Protein AF-A0A8B4Q9Q4-F1 (afdb_monomer)

Secondary structure (DSSP, 8-state):
-------HHHHHHHHHHHS-TTS-EEEEEEEEEEETTEEEE----GGGTS--SS-EEEEEEETTTTEEEEEEEEEEE-HHHHHHHHHHS---S-EEEE-SS-EEEE-SS-EEEE-S-HHHHHHHHHHHHHHH--

Foldseek 3Di:
DDPDDFALVLVLVLLCVLQPQPFWKKKKWFQWKQAPNDTDGLPQVLCVLWVADDWDWDWADDPVRRMITIMIIGTRTGSRSVSSCVRPPCQPIFMWMDTPAWIWTTHNPDTDIDGPDPVVVVVSVVSSCVSPVD

Mean predicted aligned error: 5.68 Å

Sequence (134 aa):
MITDTLSATQLKQLLTEVFSNDATIHTIFLSEYMIRNKRKSANPKVGKHIHITNWREVIIWDEEDDVAFIHAHVRNISQESLINYCTKSTLEAYIIFYSEDYLLYVNSDVVDLISEDPMQIEKLRLLHKKTTSK

Organism: NCBI:txid1650

Structure (mmCIF, N/CA/C/O backbone):
data_AF-A0A8B4Q9Q4-F1
#
_entry.id   AF-A0A8B4Q9Q4-F1
#
loop_
_atom_site.group_PDB
_atom_site.id
_atom_site.type_symbol
_atom_site.label_atom_id
_atom_site.label_alt_id
_atom_site.label_comp_id
_atom_site.label_asym_id
_atom_site.label_entity_id
_atom_site.label_seq_id
_atom_site.pdbx_PDB_ins_code
_atom_site.Cartn_x
_atom_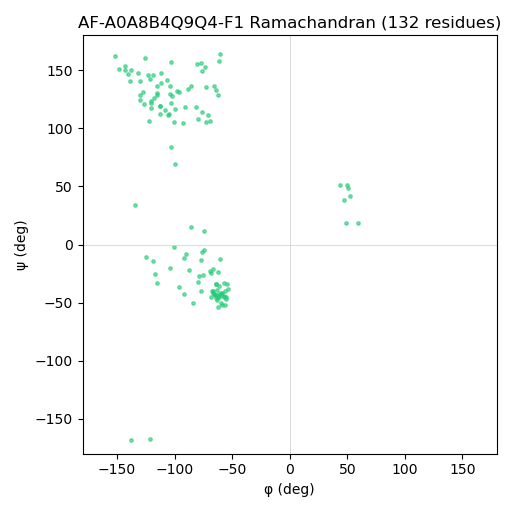site.Cartn_y
_atom_site.Cartn_z
_atom_site.occupancy
_atom_site.B_iso_or_equiv
_atom_site.auth_seq_id
_atom_site.auth_comp_id
_atom_site.auth_asym_id
_atom_site.auth_atom_id
_atom_site.pdbx_PDB_model_num
ATOM 1 N N . MET A 1 1 ? -10.295 20.651 0.543 1.00 29.36 1 MET A N 1
ATOM 2 C CA . MET A 1 1 ? -8.880 20.328 0.794 1.00 29.36 1 MET A CA 1
ATOM 3 C C . MET A 1 1 ? -8.688 20.402 2.298 1.00 29.36 1 MET A C 1
ATOM 5 O O . MET A 1 1 ? -8.783 21.492 2.842 1.00 29.36 1 MET A O 1
ATOM 9 N N . ILE A 1 2 ? -8.635 19.256 2.978 1.00 32.84 2 ILE A N 1
ATOM 10 C CA . ILE A 1 2 ? -8.492 19.205 4.439 1.00 32.84 2 ILE A CA 1
ATOM 11 C C . ILE A 1 2 ? -6.994 19.107 4.710 1.00 32.84 2 ILE A C 1
ATOM 13 O O . ILE A 1 2 ? -6.388 18.079 4.440 1.00 32.84 2 ILE A O 1
ATOM 17 N N . THR A 1 3 ? -6.394 20.208 5.148 1.00 35.22 3 THR A N 1
ATOM 18 C CA . THR A 1 3 ? -4.982 20.299 5.529 1.00 35.22 3 THR A CA 1
ATOM 19 C C . THR A 1 3 ? -4.879 20.224 7.050 1.00 35.22 3 THR A C 1
ATOM 21 O O . THR A 1 3 ? -4.590 21.229 7.687 1.00 35.22 3 THR A O 1
ATOM 24 N N . ASP A 1 4 ? -5.160 19.055 7.623 1.00 52.09 4 ASP A N 1
ATOM 25 C CA . ASP A 1 4 ? -4.830 18.746 9.017 1.00 52.09 4 ASP A CA 1
ATOM 26 C C . ASP A 1 4 ? -3.914 17.522 9.010 1.00 52.09 4 ASP A C 1
ATOM 28 O O . ASP A 1 4 ? -4.289 16.447 8.539 1.00 52.09 4 ASP A O 1
ATOM 32 N N . THR A 1 5 ? -2.683 17.683 9.491 1.00 65.62 5 THR A N 1
ATOM 33 C CA . THR A 1 5 ? -1.729 16.580 9.624 1.00 65.62 5 THR A CA 1
ATOM 34 C C . THR A 1 5 ? -2.210 15.634 10.721 1.00 65.62 5 THR A C 1
ATOM 36 O O . THR A 1 5 ? -2.125 15.944 11.908 1.00 65.62 5 THR A O 1
ATOM 39 N N . LEU A 1 6 ? -2.714 14.459 10.334 1.00 73.25 6 LEU A N 1
ATOM 40 C CA . LEU A 1 6 ? -3.034 13.393 11.283 1.00 73.25 6 LEU A CA 1
ATOM 41 C C . LEU A 1 6 ? -1.753 12.951 12.003 1.00 73.25 6 LEU A C 1
ATOM 43 O O . LEU A 1 6 ? -0.754 12.604 11.372 1.00 73.25 6 LEU A O 1
ATOM 47 N N . SER A 1 7 ? -1.785 12.906 13.335 1.00 83.81 7 SER A N 1
ATOM 48 C CA . SER A 1 7 ? -0.725 12.257 14.110 1.00 83.81 7 SER A CA 1
A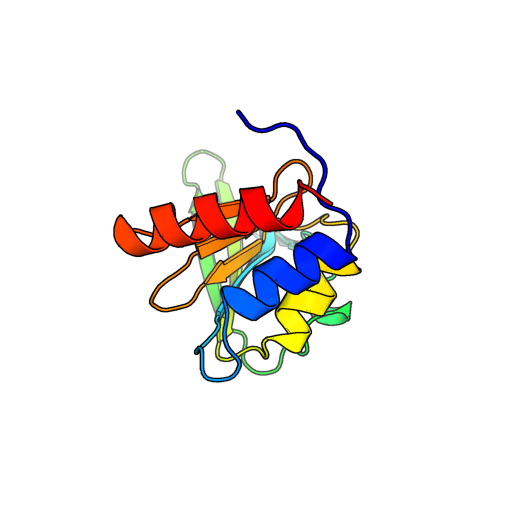TOM 49 C C . SER A 1 7 ? -0.639 10.763 13.774 1.00 83.81 7 SER A C 1
ATOM 51 O O . SER A 1 7 ? -1.625 10.142 13.369 1.00 83.81 7 SER A O 1
ATOM 53 N N . ALA A 1 8 ? 0.514 10.135 14.023 1.00 83.00 8 ALA A N 1
ATOM 54 C CA . ALA A 1 8 ? 0.689 8.694 13.806 1.00 83.00 8 ALA A CA 1
ATOM 55 C C . ALA A 1 8 ? -0.364 7.842 14.548 1.00 83.00 8 ALA A C 1
ATOM 57 O O . ALA A 1 8 ? -0.808 6.814 14.038 1.00 83.00 8 ALA A O 1
ATOM 58 N N . THR A 1 9 ? -0.809 8.282 15.731 1.00 87.50 9 THR A N 1
ATOM 59 C CA . THR A 1 9 ? -1.874 7.623 16.503 1.00 87.50 9 THR A CA 1
ATOM 60 C C . THR A 1 9 ? -3.231 7.736 15.812 1.00 87.50 9 THR A C 1
ATOM 62 O O . THR A 1 9 ? -3.950 6.743 15.712 1.00 87.50 9 THR A O 1
ATOM 65 N N . GLN A 1 10 ? -3.570 8.925 15.312 1.00 87.31 10 GLN A N 1
ATOM 66 C CA . GLN A 1 10 ? -4.814 9.170 14.581 1.00 87.31 10 GLN A CA 1
ATOM 67 C C . GLN A 1 10 ? -4.846 8.388 13.263 1.00 87.31 10 GLN A C 1
ATOM 69 O O . GLN A 1 10 ? -5.842 7.731 12.966 1.00 87.31 10 GLN A O 1
ATOM 74 N N . LEU A 1 11 ? -3.733 8.374 12.522 1.00 86.81 11 LEU A N 1
ATOM 75 C CA . LEU A 1 11 ? -3.589 7.578 11.305 1.00 86.81 11 LEU A CA 1
ATOM 76 C C . LEU A 1 11 ? -3.723 6.080 11.600 1.00 86.81 11 LEU A C 1
ATOM 78 O O . LEU A 1 11 ? -4.475 5.384 10.926 1.00 86.81 11 LEU A O 1
ATOM 82 N N . LYS A 1 12 ? -3.069 5.577 12.654 1.00 90.06 12 LYS A N 1
ATOM 83 C CA . LYS A 1 12 ? -3.223 4.182 13.087 1.00 90.06 12 LYS A CA 1
ATOM 84 C C . LYS A 1 12 ? -4.678 3.837 13.394 1.00 90.06 12 LYS A C 1
ATOM 86 O O . LYS A 1 12 ? -5.137 2.771 12.983 1.00 90.06 12 LYS A O 1
ATOM 91 N N . GLN A 1 13 ? -5.388 4.701 14.120 1.00 90.00 13 GLN A N 1
ATOM 92 C CA . GLN A 1 13 ? -6.788 4.459 14.456 1.00 90.00 13 GLN A CA 1
ATOM 93 C C . GLN A 1 13 ? -7.645 4.403 13.187 1.00 90.00 13 GLN A C 1
ATOM 95 O O . GLN A 1 13 ? -8.384 3.441 13.005 1.00 90.00 13 GLN A O 1
ATOM 100 N N . LEU A 1 14 ? -7.480 5.377 12.287 1.00 90.19 14 LEU A N 1
ATOM 101 C CA . LEU A 1 14 ? -8.185 5.418 11.009 1.00 90.19 14 LEU A CA 1
ATOM 102 C C . LEU A 1 14 ? -7.951 4.134 10.202 1.00 90.19 14 LEU A C 1
ATOM 104 O O . LEU A 1 14 ? -8.905 3.466 9.820 1.00 90.19 14 LEU A O 1
ATOM 108 N N . LEU A 1 15 ? -6.691 3.743 10.000 1.00 91.94 15 LEU A N 1
ATOM 109 C CA . LEU A 1 15 ? -6.340 2.558 9.212 1.00 91.94 15 LEU A CA 1
ATOM 110 C C . LEU A 1 15 ? -6.855 1.257 9.839 1.00 91.94 15 LEU A C 1
ATOM 112 O O . LEU A 1 15 ? -7.263 0.360 9.107 1.00 91.94 15 LEU A O 1
ATOM 116 N N . THR A 1 16 ? -6.897 1.175 11.173 1.00 92.31 16 THR A N 1
ATOM 117 C CA . THR A 1 16 ? -7.490 0.028 11.882 1.00 92.31 16 THR A CA 1
ATOM 118 C C . THR A 1 16 ? -8.991 -0.106 11.605 1.00 92.31 16 THR A C 1
ATOM 120 O O . THR A 1 16 ? -9.495 -1.219 11.475 1.00 92.31 16 THR A O 1
ATOM 123 N N . GLU A 1 17 ? -9.717 1.015 11.532 1.00 90.12 17 GLU A N 1
ATOM 124 C CA . GLU A 1 17 ? -11.170 1.021 11.303 1.00 90.12 17 GLU A CA 1
ATOM 125 C C . GLU A 1 17 ? -11.553 0.809 9.828 1.00 90.12 17 GLU A C 1
ATOM 127 O O . GLU A 1 17 ? -12.648 0.320 9.535 1.00 90.12 17 GLU A O 1
ATOM 132 N N . VAL A 1 18 ? -10.668 1.192 8.907 1.00 91.12 18 VAL A N 1
ATOM 133 C CA . VAL A 1 18 ? -10.869 1.090 7.453 1.00 91.12 18 VAL A CA 1
ATOM 134 C C . VAL A 1 18 ? -10.515 -0.301 6.941 1.00 91.12 18 VAL A C 1
ATOM 136 O O . VAL A 1 18 ? -11.311 -0.927 6.251 1.00 91.12 18 VAL A O 1
ATOM 139 N N . PHE A 1 19 ? -9.334 -0.797 7.301 1.00 92.50 19 PHE A N 1
ATOM 140 C CA . PHE A 1 19 ? -8.851 -2.104 6.881 1.00 92.50 19 PHE A CA 1
ATOM 141 C C . PHE A 1 19 ? -8.997 -3.071 8.045 1.00 92.50 19 PHE A C 1
ATOM 143 O O . PHE A 1 19 ? -8.050 -3.237 8.798 1.00 92.50 19 PHE A O 1
ATOM 150 N N . SER A 1 20 ? -10.166 -3.675 8.245 1.00 85.38 20 SER A N 1
ATOM 151 C CA . SER A 1 20 ? -10.398 -4.599 9.363 1.00 85.38 20 SER A CA 1
ATOM 152 C C . SER A 1 20 ? -9.469 -5.827 9.327 1.00 85.38 20 SER A C 1
ATOM 154 O O . SER A 1 20 ? -8.834 -6.127 8.319 1.00 85.38 20 SER A O 1
ATOM 156 N N . ASN A 1 21 ? -9.358 -6.556 10.444 1.00 79.88 21 ASN A N 1
ATOM 157 C CA . ASN A 1 21 ? -8.446 -7.709 10.556 1.00 79.88 21 ASN A CA 1
ATOM 158 C C . ASN A 1 21 ? -8.766 -8.863 9.589 1.00 79.88 21 ASN A C 1
ATOM 160 O O . ASN A 1 21 ? -7.895 -9.679 9.301 1.00 79.88 21 ASN A O 1
ATOM 164 N N . ASP A 1 22 ? -10.010 -8.951 9.133 1.00 85.38 22 ASP A N 1
ATOM 165 C CA . ASP A 1 22 ? -10.511 -9.904 8.144 1.00 85.38 22 ASP A CA 1
ATOM 166 C C . ASP A 1 22 ? -10.411 -9.386 6.701 1.00 85.38 22 ASP A C 1
ATOM 168 O O . ASP A 1 22 ? -10.607 -10.157 5.760 1.00 85.38 22 ASP A O 1
ATOM 172 N N . ALA A 1 23 ? -10.064 -8.110 6.505 1.00 89.06 23 ALA A N 1
ATOM 173 C CA . ALA A 1 23 ? -9.886 -7.549 5.179 1.00 89.06 23 ALA A CA 1
ATOM 174 C C . ALA A 1 23 ? -8.722 -8.239 4.460 1.00 89.06 23 ALA A C 1
ATOM 176 O O . ALA A 1 23 ? -7.610 -8.379 4.979 1.00 89.06 23 ALA A O 1
ATOM 177 N N . THR A 1 24 ? -8.963 -8.627 3.211 1.00 94.88 24 THR A N 1
ATOM 178 C CA . THR A 1 24 ? -7.893 -9.090 2.331 1.00 94.88 24 THR A CA 1
ATOM 179 C C . THR A 1 24 ? -7.170 -7.873 1.769 1.00 94.88 24 THR A C 1
ATOM 181 O O . THR A 1 24 ? -7.713 -7.156 0.933 1.00 94.88 24 THR A O 1
ATOM 184 N N . ILE A 1 25 ? -5.947 -7.631 2.246 1.00 96.19 25 ILE A N 1
ATOM 185 C CA . ILE A 1 25 ? -5.157 -6.452 1.879 1.00 96.19 25 ILE A CA 1
ATOM 186 C C . ILE A 1 25 ? -4.065 -6.846 0.887 1.00 96.19 25 ILE A C 1
ATOM 188 O O . ILE A 1 25 ? -3.366 -7.857 1.026 1.00 96.19 25 ILE A O 1
ATOM 192 N N . HIS A 1 26 ? -3.896 -6.027 -0.135 1.00 96.62 26 HIS A N 1
ATOM 193 C CA . HIS A 1 26 ? -2.869 -6.156 -1.155 1.00 96.62 26 HIS A CA 1
ATOM 194 C C . HIS A 1 26 ? -2.066 -4.869 -1.250 1.00 96.62 26 HIS A C 1
ATOM 196 O O . HIS A 1 26 ? -2.528 -3.812 -0.829 1.00 96.62 26 HIS A O 1
ATOM 202 N N . THR A 1 27 ? -0.868 -4.946 -1.820 1.00 95.62 27 THR A N 1
ATOM 203 C CA . THR A 1 27 ? -0.077 -3.751 -2.092 1.00 95.62 27 THR A CA 1
ATOM 204 C C . THR A 1 27 ? 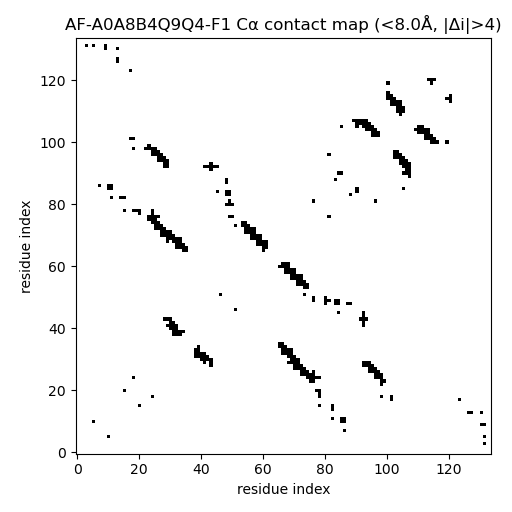0.646 -3.818 -3.425 1.00 95.62 27 THR A C 1
ATOM 206 O O . THR A 1 27 ? 1.038 -4.891 -3.892 1.00 95.62 27 THR A O 1
ATOM 209 N N . ILE A 1 28 ? 0.778 -2.654 -4.052 1.00 95.31 28 ILE A N 1
ATOM 210 C CA . ILE A 1 28 ? 1.553 -2.428 -5.267 1.00 95.31 28 ILE A CA 1
ATOM 211 C C . ILE A 1 28 ? 2.485 -1.259 -4.985 1.00 95.31 28 ILE A C 1
ATOM 213 O O . ILE A 1 28 ? 2.037 -0.225 -4.497 1.00 95.31 28 ILE A O 1
ATOM 217 N N . PHE A 1 29 ? 3.765 -1.406 -5.302 1.00 93.50 29 PHE A N 1
ATOM 218 C CA . PHE A 1 29 ? 4.721 -0.307 -5.204 1.00 93.50 29 PHE A CA 1
ATOM 219 C C . PHE A 1 29 ? 5.737 -0.351 -6.335 1.00 93.50 29 PHE A C 1
ATOM 221 O O . PHE A 1 29 ? 6.050 -1.416 -6.872 1.00 93.50 29 PHE A O 1
ATOM 228 N N . LEU A 1 30 ? 6.280 0.816 -6.669 1.00 92.69 30 LEU A N 1
ATOM 229 C CA . LEU A 1 30 ? 7.372 0.937 -7.625 1.00 92.69 30 LEU A CA 1
ATOM 230 C C . LEU A 1 30 ? 8.660 0.383 -7.012 1.00 92.69 30 LEU A C 1
ATOM 232 O O . LEU A 1 30 ? 9.197 0.940 -6.053 1.00 92.69 30 LEU A O 1
ATOM 236 N N . SER A 1 31 ? 9.146 -0.738 -7.543 1.00 91.94 31 SER A N 1
ATOM 237 C CA . SER A 1 31 ? 10.369 -1.374 -7.055 1.00 91.94 31 SER A CA 1
ATOM 238 C C . SER A 1 31 ? 11.594 -0.892 -7.820 1.00 91.94 31 SER A C 1
ATOM 240 O O . SER A 1 31 ? 12.637 -0.624 -7.214 1.00 91.94 31 SER A O 1
ATOM 242 N N . GLU A 1 32 ? 11.481 -0.779 -9.143 1.00 93.44 32 GLU A N 1
ATOM 243 C CA . GLU A 1 32 ? 12.603 -0.481 -10.030 1.00 93.44 32 GLU A CA 1
ATOM 244 C C . GLU A 1 32 ? 12.157 0.245 -11.305 1.00 93.44 32 GLU A C 1
ATOM 246 O O . GLU A 1 32 ? 10.998 0.195 -11.708 1.00 93.44 32 GLU A O 1
ATOM 251 N N . TYR A 1 33 ? 13.129 0.859 -11.971 1.00 93.69 33 TYR A N 1
ATOM 252 C CA . TYR A 1 33 ? 13.032 1.370 -13.332 1.00 93.69 33 TYR A CA 1
ATOM 253 C C . TYR A 1 33 ? 13.935 0.543 -14.242 1.00 93.69 33 TYR A C 1
ATOM 255 O O . TYR A 1 33 ? 15.017 0.121 -13.828 1.00 93.69 33 TYR A O 1
ATOM 263 N N . MET A 1 34 ? 13.550 0.371 -15.498 1.00 94.12 34 MET A N 1
ATOM 264 C CA . MET A 1 34 ? 14.413 -0.135 -16.555 1.00 94.12 34 MET A CA 1
ATOM 265 C C . MET A 1 34 ? 14.744 1.024 -17.487 1.00 94.12 34 MET A C 1
ATOM 267 O O . MET A 1 34 ? 13.853 1.588 -18.102 1.00 94.12 34 MET A O 1
ATOM 271 N N . ILE A 1 35 ? 16.016 1.410 -17.562 1.00 91.31 35 ILE A N 1
ATOM 272 C CA . ILE A 1 35 ? 16.481 2.518 -18.407 1.00 91.31 35 ILE A CA 1
ATOM 273 C C . ILE A 1 35 ? 17.608 1.983 -19.277 1.00 91.31 35 ILE A C 1
ATOM 275 O O . ILE A 1 35 ? 18.617 1.514 -18.737 1.00 91.31 35 ILE A O 1
ATOM 279 N N . ARG A 1 36 ? 17.460 2.048 -20.607 1.00 87.56 36 ARG A N 1
ATOM 280 C CA . ARG A 1 36 ? 18.439 1.494 -21.563 1.00 87.56 36 ARG A CA 1
ATOM 281 C C . ARG A 1 36 ? 18.797 0.035 -21.240 1.00 87.56 36 ARG A C 1
ATOM 283 O O . ARG A 1 36 ? 19.974 -0.309 -21.105 1.00 87.56 36 ARG A O 1
ATOM 290 N N . ASN A 1 37 ? 17.780 -0.803 -21.024 1.00 84.81 37 ASN A N 1
ATOM 291 C CA . ASN A 1 37 ? 17.907 -2.218 -20.639 1.00 84.81 37 ASN A CA 1
ATOM 292 C C . ASN A 1 37 ? 18.663 -2.491 -19.323 1.00 84.81 37 ASN A C 1
ATOM 294 O O . ASN A 1 37 ? 19.113 -3.611 -19.082 1.00 84.81 37 ASN A O 1
ATOM 298 N N . LYS A 1 38 ? 18.813 -1.492 -18.444 1.00 91.44 38 LYS A N 1
ATOM 299 C CA . LYS A 1 38 ? 19.409 -1.667 -17.112 1.00 91.44 38 LYS A CA 1
ATOM 300 C C . LYS A 1 38 ? 18.387 -1.391 -16.024 1.00 91.44 38 LYS A C 1
ATOM 302 O O . LYS A 1 38 ? 17.755 -0.336 -16.028 1.00 91.44 38 LYS A O 1
ATOM 307 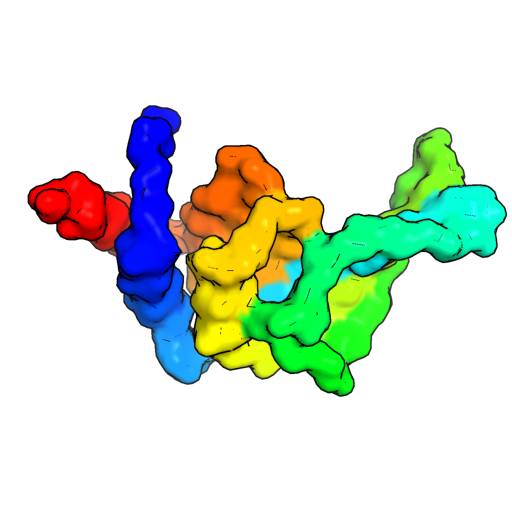N N . ARG A 1 39 ? 18.285 -2.309 -15.061 1.00 94.19 39 ARG A N 1
ATOM 308 C CA . ARG A 1 39 ? 17.474 -2.116 -13.856 1.00 94.19 39 ARG A CA 1
ATOM 309 C C . ARG A 1 39 ? 18.142 -1.119 -12.908 1.00 94.19 39 ARG A C 1
ATOM 311 O O . ARG A 1 39 ? 19.351 -1.179 -12.675 1.00 94.19 39 ARG A O 1
ATOM 318 N N . LYS A 1 40 ? 17.347 -0.201 -12.369 1.00 93.19 40 LYS A N 1
ATOM 319 C CA . LYS A 1 40 ? 17.722 0.760 -11.334 1.00 93.19 40 LYS A CA 1
ATOM 320 C C . LYS A 1 40 ? 16.689 0.704 -10.222 1.00 93.19 40 LYS A C 1
ATOM 322 O O . LYS A 1 40 ? 15.506 0.907 -10.473 1.00 93.19 40 LYS A O 1
ATOM 327 N N . SER A 1 41 ? 17.135 0.466 -8.994 1.00 89.56 41 SER A N 1
ATOM 328 C CA . SER A 1 41 ? 16.231 0.413 -7.847 1.00 89.56 41 SER A CA 1
ATOM 329 C C . SER A 1 41 ? 15.593 1.776 -7.572 1.00 89.56 41 SER A C 1
ATOM 331 O O . SER A 1 41 ? 16.291 2.788 -7.539 1.00 89.56 41 SER A O 1
ATOM 333 N N . ALA A 1 42 ? 14.286 1.781 -7.300 1.00 86.44 42 ALA A N 1
ATOM 334 C CA . ALA A 1 42 ? 13.585 2.932 -6.732 1.00 86.44 42 ALA A CA 1
ATOM 335 C C . ALA A 1 42 ? 13.856 3.092 -5.220 1.00 86.44 42 ALA A C 1
ATOM 337 O O . ALA A 1 42 ? 13.444 4.074 -4.616 1.00 86.44 42 ALA A O 1
ATOM 338 N N . ASN A 1 43 ? 14.554 2.124 -4.606 1.00 79.69 43 ASN A N 1
ATOM 339 C CA . ASN A 1 43 ? 14.878 2.042 -3.181 1.00 79.69 43 ASN A CA 1
ATOM 340 C C . ASN A 1 43 ? 13.706 2.379 -2.233 1.00 79.69 43 ASN A C 1
ATOM 342 O O . ASN A 1 43 ? 13.875 3.165 -1.299 1.00 79.69 43 ASN A O 1
ATOM 346 N N . PRO A 1 44 ? 12.524 1.759 -2.400 1.00 72.44 44 PRO A N 1
ATOM 347 C CA . PRO A 1 44 ? 11.336 2.150 -1.645 1.00 72.44 44 PRO A CA 1
ATOM 348 C C . PRO A 1 44 ? 11.367 1.680 -0.174 1.00 72.44 44 PRO A C 1
ATOM 350 O O . PRO A 1 44 ? 10.454 1.968 0.593 1.00 72.44 44 PRO A O 1
ATOM 353 N N . LYS A 1 45 ? 12.389 0.899 0.228 1.00 81.75 45 LYS A N 1
ATOM 354 C CA . LYS A 1 45 ? 12.597 0.323 1.578 1.00 81.75 45 LYS A CA 1
ATOM 355 C C . LYS A 1 45 ? 11.372 -0.396 2.179 1.00 81.75 45 LYS A C 1
ATOM 357 O O . LYS A 1 45 ? 11.357 -0.663 3.379 1.00 81.75 45 LYS A O 1
ATOM 362 N N . VAL A 1 46 ? 10.390 -0.784 1.359 1.00 85.44 46 VAL A N 1
ATOM 363 C CA . VAL A 1 46 ? 9.121 -1.406 1.789 1.00 85.44 46 VAL A CA 1
ATOM 364 C C . VAL A 1 46 ? 9.356 -2.661 2.628 1.00 85.44 46 VAL A C 1
ATOM 366 O O . VAL A 1 46 ? 8.721 -2.836 3.665 1.00 85.44 46 VAL A O 1
ATOM 369 N N . GLY A 1 47 ? 10.347 -3.475 2.249 1.00 84.94 47 GLY A N 1
ATOM 370 C CA . GLY A 1 47 ? 10.720 -4.702 2.961 1.00 84.94 47 GLY A CA 1
ATOM 371 C C . GLY A 1 47 ? 11.175 -4.510 4.416 1.00 84.94 47 GLY A C 1
ATOM 372 O O . GLY A 1 47 ? 11.272 -5.487 5.150 1.00 84.94 47 GLY A O 1
ATOM 373 N N . LYS A 1 48 ? 11.445 -3.273 4.866 1.00 84.44 48 LYS A N 1
ATOM 374 C CA . LYS A 1 48 ? 11.723 -2.979 6.285 1.00 84.44 48 LYS A CA 1
ATOM 375 C C . LYS A 1 48 ? 10.467 -2.986 7.156 1.00 84.44 48 LYS A C 1
ATOM 377 O O . LYS A 1 48 ? 10.573 -3.185 8.362 1.00 84.44 48 LYS A O 1
ATOM 382 N N . HIS A 1 49 ? 9.307 -2.719 6.561 1.00 85.56 49 HIS A N 1
ATOM 383 C CA . HIS A 1 49 ? 8.039 -2.551 7.273 1.00 85.56 49 HIS A CA 1
ATOM 384 C C . HIS A 1 49 ? 7.005 -3.613 6.896 1.00 85.56 49 HIS A C 1
ATOM 386 O O . HIS A 1 49 ? 6.121 -3.909 7.695 1.00 85.56 49 HIS A O 1
ATOM 392 N N . ILE A 1 50 ? 7.128 -4.189 5.700 1.00 87.00 50 ILE A N 1
ATOM 393 C CA . ILE A 1 50 ? 6.248 -5.233 5.183 1.00 87.00 50 ILE A CA 1
ATOM 394 C C . ILE A 1 50 ? 7.085 -6.484 4.960 1.00 87.00 50 ILE A C 1
ATOM 396 O O . ILE A 1 50 ? 8.095 -6.448 4.256 1.00 87.00 50 ILE A O 1
ATOM 400 N N . HIS A 1 51 ? 6.658 -7.601 5.541 1.00 84.62 51 HIS A N 1
ATOM 401 C CA . HIS A 1 51 ? 7.259 -8.890 5.235 1.00 84.62 51 HIS A CA 1
ATOM 402 C C . HIS A 1 51 ? 6.757 -9.371 3.867 1.00 84.62 51 HIS A C 1
ATOM 404 O O . HIS A 1 51 ? 5.568 -9.629 3.695 1.00 84.62 51 HIS A O 1
ATOM 410 N N . ILE A 1 52 ? 7.657 -9.456 2.887 1.00 88.06 52 ILE A N 1
ATOM 411 C CA . ILE A 1 52 ? 7.319 -9.752 1.491 1.00 88.06 52 ILE A CA 1
ATOM 412 C C . ILE A 1 52 ? 7.886 -11.124 1.120 1.00 88.06 52 ILE A C 1
ATOM 414 O O . ILE A 1 52 ? 9.099 -11.292 1.031 1.00 88.06 52 ILE A O 1
ATOM 418 N N . THR A 1 53 ? 7.010 -12.098 0.878 1.00 87.31 53 THR A N 1
ATOM 419 C CA . THR A 1 53 ? 7.397 -13.475 0.499 1.00 87.31 53 THR A CA 1
ATOM 420 C C . THR A 1 53 ? 6.757 -13.956 -0.799 1.00 87.31 53 THR A C 1
ATOM 422 O O . THR A 1 53 ? 7.148 -14.987 -1.335 1.00 87.31 53 THR A O 1
ATOM 425 N N . ASN A 1 54 ? 5.779 -13.218 -1.321 1.00 91.94 54 ASN A N 1
ATOM 426 C CA . ASN A 1 54 ? 4.901 -13.644 -2.408 1.00 91.94 54 ASN A CA 1
ATOM 427 C C . ASN A 1 54 ? 4.720 -12.557 -3.483 1.00 91.94 54 ASN A C 1
ATOM 429 O O . ASN A 1 54 ? 3.636 -12.424 -4.056 1.00 91.94 54 ASN A O 1
ATOM 433 N N . TRP A 1 55 ? 5.759 -11.756 -3.740 1.00 94.69 55 TRP A N 1
ATOM 434 C CA . TRP A 1 55 ? 5.678 -10.686 -4.732 1.00 94.69 55 TRP A CA 1
ATOM 435 C C . TRP A 1 55 ? 5.691 -11.222 -6.168 1.00 94.69 55 TRP A C 1
ATOM 437 O O . TRP A 1 55 ? 6.259 -12.275 -6.460 1.00 94.69 55 TRP A O 1
ATOM 447 N N . ARG A 1 56 ? 5.082 -10.464 -7.080 1.00 96.31 56 ARG A N 1
ATOM 448 C CA . ARG A 1 56 ? 5.191 -10.647 -8.531 1.00 96.31 56 ARG A CA 1
ATOM 449 C C . ARG A 1 56 ? 5.536 -9.320 -9.185 1.00 96.31 56 ARG A C 1
ATOM 451 O O . ARG A 1 56 ? 5.008 -8.289 -8.779 1.00 96.31 56 ARG A O 1
ATOM 458 N N . GLU A 1 57 ? 6.406 -9.354 -10.184 1.00 96.00 57 GLU A N 1
ATOM 459 C CA . GLU A 1 57 ? 6.757 -8.166 -10.961 1.00 96.00 57 GLU A CA 1
ATOM 460 C C . GLU A 1 57 ? 5.755 -7.951 -12.096 1.00 96.00 57 GLU A C 1
ATOM 462 O O . GLU A 1 57 ? 5.386 -8.891 -12.803 1.00 96.00 57 GLU A O 1
ATOM 467 N N . VAL A 1 58 ? 5.347 -6.700 -12.281 1.00 96.25 58 VAL A N 1
ATOM 468 C CA . VAL A 1 58 ? 4.619 -6.226 -13.457 1.00 96.25 58 VAL A CA 1
ATOM 469 C C . VAL A 1 58 ? 5.459 -5.133 -14.099 1.00 96.25 58 VAL A C 1
ATOM 471 O O . VAL A 1 58 ? 5.818 -4.160 -13.439 1.00 96.25 58 VAL A O 1
ATOM 474 N N . ILE A 1 59 ? 5.796 -5.314 -15.374 1.00 95.12 59 ILE A N 1
ATOM 475 C CA . ILE A 1 59 ? 6.627 -4.382 -16.141 1.00 95.12 59 ILE A CA 1
ATOM 476 C C . ILE A 1 59 ? 5.706 -3.581 -17.056 1.00 95.12 59 ILE A C 1
ATOM 478 O O . ILE A 1 59 ? 4.988 -4.166 -17.865 1.00 95.12 59 ILE A O 1
ATOM 482 N N . ILE A 1 60 ? 5.733 -2.259 -16.918 1.00 93.62 60 ILE A N 1
ATOM 483 C CA . ILE A 1 60 ? 4.975 -1.321 -17.746 1.00 93.62 60 ILE A CA 1
ATOM 484 C C . ILE A 1 60 ? 5.975 -0.529 -18.575 1.00 93.62 60 ILE A C 1
ATOM 486 O O . ILE A 1 60 ? 6.843 0.130 -18.008 1.00 93.62 60 ILE A O 1
ATOM 490 N N . TRP A 1 61 ? 5.871 -0.626 -19.896 1.00 92.69 61 TRP A N 1
ATOM 491 C CA . TRP A 1 61 ? 6.732 0.104 -20.820 1.00 92.69 61 TRP A CA 1
ATOM 492 C C . TRP A 1 61 ? 6.138 1.467 -21.140 1.00 92.69 61 TRP A C 1
ATOM 494 O O . TRP A 1 61 ? 4.950 1.571 -21.436 1.00 92.69 61 TRP A O 1
ATOM 504 N N . ASP A 1 62 ? 6.991 2.479 -21.085 1.00 89.25 62 ASP A N 1
ATOM 505 C CA . ASP A 1 62 ? 6.748 3.800 -21.634 1.00 89.25 62 ASP A CA 1
ATOM 506 C C . ASP A 1 62 ? 7.473 3.889 -22.980 1.00 89.25 62 ASP A C 1
ATOM 508 O O . ASP A 1 62 ? 8.707 3.925 -23.046 1.00 89.25 62 ASP A O 1
ATOM 512 N N . GLU A 1 63 ? 6.693 3.821 -24.060 1.00 83.31 63 GLU A N 1
ATOM 513 C CA . GLU A 1 63 ? 7.217 3.809 -25.427 1.00 83.31 63 GLU A CA 1
ATOM 514 C C . GLU A 1 63 ? 7.825 5.159 -25.833 1.00 83.31 63 GLU A C 1
ATOM 516 O O . GLU A 1 63 ? 8.667 5.188 -26.730 1.00 83.31 63 GLU A O 1
ATOM 521 N N . GLU A 1 64 ? 7.435 6.262 -25.184 1.00 85.88 64 GLU A N 1
ATOM 522 C CA . GLU A 1 64 ? 7.926 7.600 -25.527 1.00 85.88 64 GLU A CA 1
ATOM 523 C C . GLU A 1 64 ? 9.344 7.834 -24.987 1.00 85.88 64 GLU A C 1
ATOM 525 O O . GLU A 1 64 ? 10.198 8.371 -25.696 1.00 85.88 64 GLU A O 1
ATOM 530 N N . ASP A 1 65 ? 9.615 7.370 -23.765 1.00 84.06 65 ASP A N 1
ATOM 531 C CA . ASP A 1 65 ? 10.864 7.654 -23.048 1.00 84.06 65 ASP A CA 1
ATOM 532 C C . ASP A 1 65 ? 11.904 6.512 -23.085 1.00 84.06 65 ASP A C 1
ATOM 534 O O . ASP A 1 65 ? 13.011 6.672 -22.560 1.00 84.06 65 ASP A O 1
ATOM 538 N N . ASP A 1 66 ? 11.596 5.363 -23.706 1.00 86.50 66 ASP A N 1
ATOM 539 C CA . ASP A 1 66 ? 12.424 4.134 -23.660 1.00 86.50 66 ASP A CA 1
ATOM 540 C C . ASP A 1 66 ? 12.765 3.729 -22.20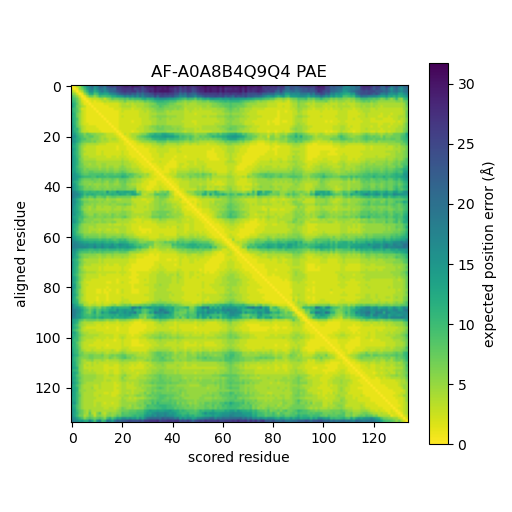7 1.00 86.50 66 ASP A C 1
ATOM 542 O O . ASP A 1 66 ? 13.894 3.363 -21.840 1.00 86.50 66 ASP A O 1
ATOM 546 N N . VAL A 1 67 ? 11.755 3.848 -21.341 1.00 92.44 67 VAL A N 1
ATOM 547 C CA . VAL A 1 67 ? 11.813 3.504 -19.920 1.0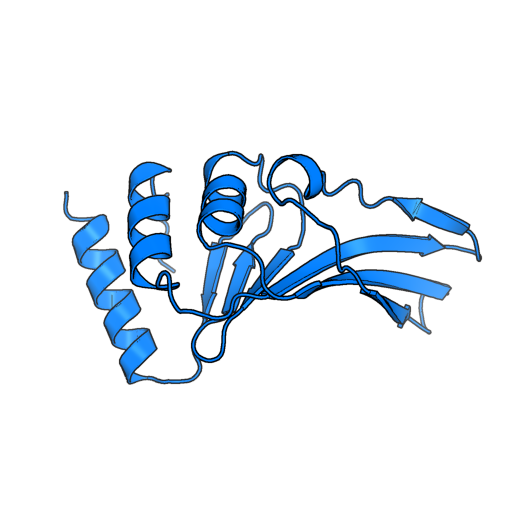0 92.44 67 VAL A CA 1
ATOM 548 C C . VAL A 1 67 ? 10.734 2.474 -19.612 1.00 92.44 67 VAL A C 1
ATOM 550 O O . VAL A 1 67 ? 9.645 2.498 -20.171 1.00 92.44 67 VAL A O 1
ATOM 553 N N . ALA A 1 68 ? 11.018 1.560 -18.688 1.00 94.00 68 ALA A N 1
ATOM 554 C CA . ALA A 1 68 ? 9.989 0.724 -18.085 1.00 94.00 68 ALA A CA 1
ATOM 555 C C . ALA A 1 68 ? 9.909 0.944 -16.577 1.00 94.00 68 ALA A C 1
ATOM 557 O O . ALA A 1 68 ? 10.926 1.116 -15.902 1.00 94.00 68 ALA A O 1
ATOM 558 N N . PHE A 1 69 ? 8.703 0.855 -16.034 1.00 93.88 69 PHE A N 1
ATOM 559 C CA . PHE A 1 69 ? 8.430 0.858 -14.604 1.00 93.88 69 PHE A CA 1
ATOM 560 C C . PHE A 1 69 ? 8.160 -0.574 -14.153 1.00 93.88 69 PHE A C 1
ATOM 562 O O . PHE A 1 69 ? 7.336 -1.278 -14.740 1.00 93.88 69 PHE A O 1
ATOM 569 N N . ILE A 1 70 ? 8.868 -1.023 -13.120 1.00 94.44 70 ILE A N 1
ATOM 570 C CA . ILE A 1 70 ? 8.689 -2.351 -12.537 1.00 94.44 70 ILE A CA 1
ATOM 571 C C . ILE A 1 70 ? 7.950 -2.184 -11.215 1.00 94.44 70 ILE A C 1
ATOM 573 O O . ILE A 1 70 ? 8.484 -1.640 -10.245 1.00 94.44 70 ILE A O 1
ATOM 577 N N . HIS A 1 71 ? 6.714 -2.668 -11.183 1.00 95.00 71 HIS A N 1
ATOM 578 C CA . HIS A 1 71 ? 5.880 -2.691 -9.994 1.00 95.00 71 HIS A CA 1
ATOM 579 C C . HIS A 1 71 ? 5.966 -4.050 -9.307 1.00 95.00 71 HIS A C 1
ATOM 581 O O . HIS A 1 71 ? 5.781 -5.093 -9.937 1.00 95.00 71 HIS A O 1
ATOM 587 N N . ALA A 1 72 ? 6.187 -4.043 -7.996 1.00 94.88 72 ALA A N 1
ATOM 588 C CA . ALA A 1 72 ? 6.066 -5.226 -7.162 1.00 94.88 72 ALA A CA 1
ATOM 589 C C . ALA A 1 72 ? 4.637 -5.322 -6.623 1.00 94.88 72 ALA A C 1
ATOM 591 O O . ALA A 1 72 ? 4.172 -4.451 -5.891 1.00 94.88 72 ALA A O 1
ATOM 592 N N . HIS A 1 73 ? 3.946 -6.401 -6.978 1.00 96.50 73 HIS A N 1
ATOM 593 C CA . HIS A 1 73 ? 2.608 -6.726 -6.500 1.00 96.50 73 HIS A CA 1
ATOM 594 C C . HIS A 1 73 ? 2.724 -7.761 -5.387 1.00 96.50 73 HIS A C 1
ATOM 596 O O . HIS A 1 73 ? 3.147 -8.888 -5.638 1.00 96.50 73 HIS A O 1
ATOM 602 N N . VAL A 1 74 ? 2.318 -7.407 -4.173 1.00 95.81 74 VAL A N 1
ATOM 603 C CA . VAL A 1 74 ? 2.326 -8.289 -3.000 1.00 95.81 74 VAL A CA 1
ATOM 604 C C . VAL A 1 74 ? 0.885 -8.523 -2.568 1.00 95.81 74 VAL A C 1
ATOM 606 O O . VAL A 1 74 ? 0.099 -7.585 -2.422 1.00 95.81 74 VAL A O 1
ATOM 609 N N . ARG A 1 75 ? 0.508 -9.789 -2.396 1.00 95.31 75 ARG A N 1
ATOM 610 C CA . ARG A 1 75 ? -0.857 -10.178 -2.015 1.00 95.31 75 ARG A CA 1
ATOM 611 C C . ARG A 1 75 ? -0.909 -10.556 -0.539 1.00 95.31 75 ARG A C 1
ATOM 613 O O . ARG A 1 75 ? 0.092 -10.982 0.023 1.00 95.31 75 ARG A O 1
ATOM 620 N N . ASN A 1 76 ? -2.093 -10.464 0.051 1.00 94.12 76 ASN A N 1
ATOM 621 C CA . ASN A 1 76 ? -2.400 -10.906 1.414 1.00 94.12 76 ASN A CA 1
ATOM 622 C C . ASN A 1 76 ? -1.406 -10.401 2.474 1.00 94.12 76 ASN A C 1
ATOM 624 O O . ASN A 1 76 ? -0.861 -11.192 3.243 1.00 94.12 76 ASN A O 1
ATOM 628 N N . ILE A 1 77 ? -1.143 -9.093 2.498 1.00 93.75 77 ILE A N 1
ATOM 629 C CA . ILE A 1 77 ? -0.344 -8.507 3.578 1.00 93.75 77 ILE A CA 1
ATOM 630 C C . ILE A 1 77 ? -1.193 -8.365 4.846 1.00 93.75 77 ILE A C 1
ATOM 632 O O . ILE A 1 77 ? -2.416 -8.254 4.776 1.00 93.75 77 ILE A O 1
ATOM 636 N N . SER A 1 78 ? -0.551 -8.325 6.013 1.00 92.94 78 SER A N 1
ATOM 637 C CA . SER A 1 78 ? -1.259 -8.079 7.270 1.00 92.94 78 SER A CA 1
ATOM 638 C C . SER A 1 78 ? -1.632 -6.602 7.439 1.00 92.94 78 SER A C 1
ATOM 640 O O . SER A 1 78 ? -0.878 -5.712 7.033 1.00 92.94 78 SER A O 1
ATOM 642 N N . GLN A 1 79 ? -2.744 -6.335 8.133 1.00 93.25 79 GLN A N 1
ATOM 643 C CA . GLN A 1 79 ? -3.107 -4.987 8.595 1.00 93.25 79 GLN A CA 1
ATOM 644 C C . GLN A 1 79 ? -1.959 -4.352 9.397 1.00 93.25 79 GLN A C 1
ATOM 646 O O . GLN A 1 79 ? -1.648 -3.174 9.234 1.00 93.25 79 GLN A O 1
ATOM 651 N N . GLU A 1 80 ? -1.266 -5.149 10.215 1.00 91.75 80 GLU A N 1
ATOM 652 C CA . GLU A 1 80 ? -0.100 -4.691 10.967 1.00 91.75 80 GLU A CA 1
ATOM 653 C C . GLU A 1 80 ? 1.013 -4.164 10.049 1.00 91.75 80 GLU A C 1
ATOM 655 O O . GLU A 1 80 ? 1.591 -3.119 10.335 1.00 91.75 80 GLU A O 1
ATOM 660 N N . SER A 1 81 ? 1.292 -4.841 8.929 1.00 91.44 81 SER A N 1
ATOM 661 C CA . SER A 1 81 ? 2.296 -4.399 7.952 1.00 91.44 81 SER A CA 1
ATOM 662 C C . SER A 1 81 ? 1.906 -3.065 7.314 1.00 91.44 81 SER A C 1
ATOM 664 O O . SER A 1 81 ? 2.741 -2.167 7.216 1.00 91.44 81 SER A O 1
ATOM 666 N N . LEU A 1 82 ? 0.630 -2.908 6.943 1.00 92.38 82 LEU A N 1
ATOM 667 C CA . LEU A 1 82 ? 0.077 -1.654 6.422 1.00 92.38 82 LEU A CA 1
ATOM 668 C C . LEU A 1 82 ? 0.228 -0.515 7.442 1.00 92.38 82 LEU A C 1
ATOM 670 O O . LEU A 1 82 ? 0.755 0.548 7.114 1.00 92.38 82 LEU A O 1
ATOM 674 N N . ILE A 1 83 ? -0.180 -0.740 8.695 1.00 91.38 83 ILE A N 1
ATOM 675 C CA . ILE A 1 83 ? -0.100 0.264 9.765 1.00 91.38 83 ILE A CA 1
ATOM 676 C C . ILE A 1 83 ? 1.360 0.615 10.062 1.00 91.38 83 ILE A C 1
ATOM 678 O O . ILE A 1 83 ? 1.705 1.793 10.176 1.00 91.38 83 ILE A O 1
ATOM 682 N N . ASN A 1 84 ? 2.229 -0.391 10.187 1.00 89.44 84 ASN A N 1
ATOM 683 C CA . ASN A 1 84 ? 3.654 -0.198 10.433 1.00 89.44 84 ASN A CA 1
ATOM 684 C C . ASN A 1 84 ? 4.293 0.616 9.308 1.00 89.44 84 ASN A C 1
ATOM 686 O O . ASN A 1 84 ? 5.082 1.512 9.595 1.00 89.44 84 ASN A O 1
ATOM 690 N N . TYR A 1 85 ? 3.931 0.349 8.053 1.00 89.31 85 TYR A N 1
ATOM 691 C CA . TYR A 1 85 ? 4.410 1.131 6.922 1.00 89.31 85 TYR A CA 1
ATOM 692 C C . TYR A 1 85 ? 3.959 2.594 7.028 1.00 89.31 85 TYR A C 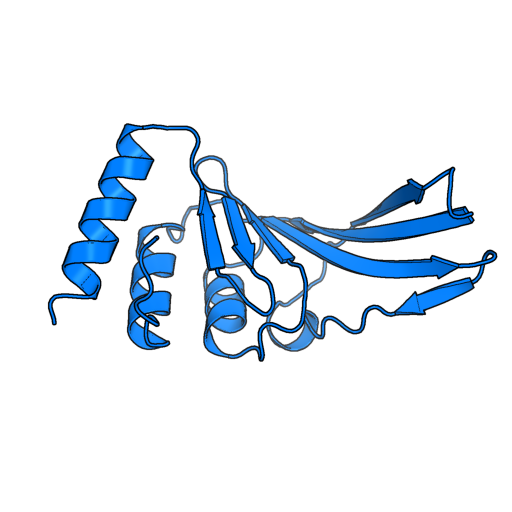1
ATOM 694 O O . TYR A 1 85 ? 4.797 3.494 7.046 1.00 89.31 85 TYR A O 1
ATOM 702 N N . CYS A 1 86 ? 2.658 2.844 7.185 1.00 87.69 86 CYS A N 1
ATOM 703 C CA . CYS A 1 86 ? 2.107 4.201 7.159 1.00 87.69 86 CYS A CA 1
ATOM 704 C C . CYS A 1 86 ? 2.514 5.062 8.367 1.00 87.69 86 CYS A C 1
ATOM 706 O O . CYS A 1 86 ? 2.514 6.282 8.277 1.00 87.69 86 CYS A O 1
ATOM 708 N N . THR A 1 87 ? 2.857 4.449 9.506 1.00 85.94 87 THR A N 1
ATOM 709 C CA . THR A 1 87 ? 3.181 5.185 10.745 1.00 85.94 87 THR A CA 1
ATOM 710 C C . THR A 1 87 ? 4.670 5.254 11.071 1.00 85.94 87 THR A C 1
ATOM 712 O O . THR A 1 87 ? 5.067 6.102 11.869 1.00 85.94 87 THR A O 1
ATOM 715 N N . LYS A 1 88 ? 5.497 4.359 10.510 1.00 78.50 88 LYS A N 1
ATOM 716 C CA . LYS A 1 88 ? 6.935 4.267 10.828 1.00 78.50 88 LYS A CA 1
ATOM 717 C C . LYS A 1 88 ? 7.850 4.513 9.634 1.00 78.50 88 LYS A C 1
ATOM 719 O O . LYS A 1 88 ? 9.054 4.651 9.846 1.00 78.50 88 LYS A O 1
ATOM 724 N N . SER A 1 89 ? 7.338 4.498 8.404 1.00 68.56 89 SER A N 1
ATOM 725 C CA . SER A 1 89 ? 8.160 4.817 7.238 1.00 68.56 89 SER A CA 1
ATOM 726 C C . SER A 1 89 ? 8.292 6.330 7.070 1.00 68.56 89 SER A C 1
ATOM 728 O O . SER A 1 89 ? 7.432 7.096 7.497 1.00 68.56 89 SER A O 1
ATOM 730 N N . THR A 1 90 ? 9.361 6.763 6.406 1.00 64.69 90 THR A N 1
ATOM 731 C CA . THR A 1 90 ? 9.527 8.149 5.947 1.00 64.69 90 THR A CA 1
ATOM 732 C C . THR A 1 90 ? 8.647 8.476 4.726 1.00 64.69 90 THR A C 1
ATOM 734 O O . THR A 1 90 ? 8.852 9.512 4.109 1.00 64.69 90 THR A O 1
ATOM 737 N N . LEU A 1 91 ? 7.687 7.599 4.375 1.00 65.12 91 LEU A N 1
ATOM 738 C CA . LEU A 1 91 ? 6.784 7.681 3.214 1.00 65.12 91 LEU A CA 1
ATOM 739 C C . LEU A 1 91 ? 7.509 8.025 1.896 1.00 65.12 91 LEU A C 1
ATOM 741 O O . LEU A 1 91 ? 7.012 8.762 1.057 1.00 65.12 91 LEU A O 1
ATOM 745 N N . GLU A 1 92 ? 8.710 7.475 1.700 1.00 66.69 92 GLU A N 1
ATOM 746 C CA . GLU A 1 92 ? 9.546 7.753 0.519 1.00 66.69 92 GLU A CA 1
ATOM 747 C C . GLU A 1 92 ? 9.083 7.019 -0.752 1.00 66.69 92 GLU A C 1
ATOM 749 O O . GLU A 1 92 ? 9.576 7.315 -1.839 1.00 66.69 92 GLU A O 1
ATOM 754 N N . ALA A 1 93 ? 8.185 6.033 -0.638 1.00 70.81 93 ALA A N 1
ATOM 755 C CA . ALA A 1 93 ? 7.771 5.221 -1.776 1.00 70.81 93 ALA A CA 1
ATOM 756 C C . ALA A 1 93 ? 6.366 5.570 -2.255 1.00 70.81 93 ALA A C 1
ATOM 758 O O . ALA A 1 93 ? 5.451 5.738 -1.456 1.00 70.81 93 ALA A O 1
ATOM 759 N N . TYR A 1 94 ? 6.202 5.545 -3.574 1.00 84.50 94 TYR A N 1
ATOM 760 C CA . TYR A 1 94 ? 4.901 5.472 -4.221 1.00 84.50 94 TYR A CA 1
ATOM 761 C C . TYR A 1 94 ? 4.352 4.060 -4.026 1.00 84.50 94 TYR A C 1
ATOM 763 O O . TYR A 1 94 ? 4.844 3.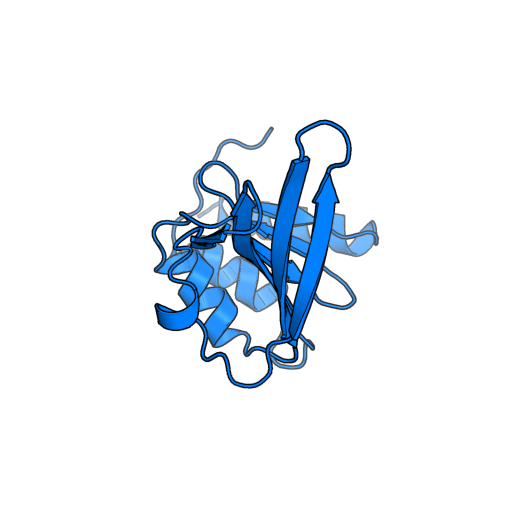096 -4.628 1.00 84.50 94 TYR A O 1
ATOM 771 N N . ILE A 1 95 ? 3.372 3.935 -3.136 1.00 91.88 95 ILE A N 1
ATOM 772 C CA . ILE A 1 95 ? 2.779 2.657 -2.755 1.00 91.88 95 ILE A CA 1
ATOM 773 C C . ILE A 1 95 ? 1.269 2.790 -2.631 1.00 91.88 95 ILE A C 1
ATOM 775 O O . ILE A 1 95 ? 0.731 3.777 -2.133 1.00 91.88 95 ILE A O 1
ATOM 779 N N . ILE A 1 96 ? 0.586 1.753 -3.086 1.00 95.06 96 ILE A N 1
ATOM 780 C CA . ILE A 1 96 ? -0.849 1.594 -2.939 1.00 95.06 96 ILE A CA 1
ATOM 781 C C . ILE A 1 96 ? -1.087 0.385 -2.052 1.00 95.06 96 ILE A C 1
ATOM 783 O O . ILE A 1 96 ? -0.475 -0.668 -2.244 1.00 95.06 96 ILE A O 1
ATOM 787 N N . PHE A 1 97 ? -2.009 0.524 -1.114 1.00 95.50 97 PHE A N 1
ATOM 788 C CA . PHE A 1 97 ? -2.643 -0.572 -0.404 1.00 95.50 97 PHE A CA 1
ATOM 789 C C . PHE A 1 97 ? -4.103 -0.636 -0.817 1.00 95.50 97 PHE A C 1
ATOM 791 O O . PHE A 1 97 ? -4.737 0.402 -0.954 1.00 95.50 97 PHE A O 1
ATOM 798 N N . TYR A 1 98 ? -4.654 -1.824 -1.018 1.00 96.38 98 TYR A N 1
ATOM 799 C CA . TYR A 1 98 ? -6.057 -1.939 -1.396 1.00 96.38 98 TYR A CA 1
ATOM 800 C C . TYR A 1 98 ? -6.703 -3.211 -0.865 1.00 96.38 98 TYR A C 1
ATOM 802 O O . TYR A 1 98 ? -6.036 -4.231 -0.672 1.00 96.38 98 TYR A O 1
ATOM 810 N N . SER A 1 99 ? -8.006 -3.114 -0.634 1.00 95.56 99 SER A N 1
ATOM 811 C CA . SER A 1 99 ? -8.937 -4.211 -0.389 1.00 95.56 99 SER A CA 1
ATOM 812 C C . SER A 1 99 ? -10.040 -4.176 -1.455 1.00 95.56 99 SER A C 1
ATOM 814 O O . SER A 1 99 ? -9.902 -3.495 -2.469 1.00 95.56 99 SER A O 1
ATOM 816 N N . GLU A 1 100 ? -11.115 -4.935 -1.254 1.00 93.06 100 GLU A N 1
ATOM 817 C CA . GLU A 1 100 ? -12.325 -4.842 -2.083 1.00 93.06 100 GLU A CA 1
ATOM 818 C C . GLU A 1 100 ? -13.010 -3.471 -1.960 1.00 93.06 100 GLU A C 1
ATOM 820 O O . GLU A 1 100 ? -13.538 -2.949 -2.935 1.00 93.06 100 GLU A O 1
ATOM 825 N N . ASP A 1 101 ? -12.938 -2.877 -0.771 1.00 92.12 101 ASP A N 1
ATOM 826 C CA . ASP A 1 101 ? -13.684 -1.677 -0.392 1.00 92.12 101 ASP A CA 1
ATOM 827 C C . ASP A 1 101 ? -12.878 -0.381 -0.559 1.00 92.12 101 ASP A C 1
ATOM 829 O O . ASP A 1 101 ? -13.406 0.667 -0.931 1.00 92.12 101 ASP A O 1
ATOM 833 N N . TYR A 1 102 ? -11.575 -0.439 -0.272 1.00 94.31 102 TYR A N 1
ATOM 834 C CA . TYR A 1 102 ? -10.752 0.758 -0.141 1.00 94.31 102 TYR A CA 1
ATOM 835 C C . TYR A 1 102 ? -9.456 0.662 -0.928 1.00 94.31 102 TYR A C 1
ATOM 837 O O . TYR A 1 102 ? -8.816 -0.388 -0.993 1.00 94.31 102 TYR A O 1
ATOM 845 N N . LEU A 1 103 ? -9.005 1.815 -1.411 1.00 95.00 103 LEU A N 1
ATOM 846 C CA . LEU A 1 103 ? -7.663 2.048 -1.915 1.00 95.00 103 LEU A CA 1
ATOM 847 C C . LEU A 1 103 ? -7.011 3.154 -1.084 1.00 95.00 103 LEU A C 1
ATOM 849 O O . LEU A 1 103 ? -7.510 4.270 -1.007 1.00 95.00 103 LEU A O 1
ATOM 853 N N . LEU A 1 104 ? -5.881 2.842 -0.463 1.00 93.88 104 LEU A N 1
ATOM 854 C CA . LEU A 1 104 ? -5.018 3.782 0.235 1.00 93.88 104 LEU A CA 1
ATOM 855 C C . LEU A 1 104 ? -3.778 4.030 -0.621 1.00 93.88 104 LEU A C 1
ATOM 857 O O . LEU A 1 104 ? -2.940 3.144 -0.786 1.00 93.88 104 LEU A O 1
ATOM 861 N N . TYR A 1 105 ? -3.656 5.239 -1.142 1.00 92.00 105 TYR A N 1
ATOM 862 C CA . TYR A 1 105 ? -2.481 5.706 -1.857 1.00 92.00 105 TYR A CA 1
ATOM 863 C C . TYR A 1 105 ? -1.591 6.511 -0.915 1.00 92.00 105 TYR A C 1
ATOM 865 O O . TYR A 1 105 ? -2.064 7.375 -0.177 1.00 92.00 105 TYR A O 1
ATOM 873 N N . VAL A 1 106 ? -0.297 6.210 -0.928 1.00 88.38 106 VAL A N 1
ATOM 874 C CA . VAL A 1 106 ? 0.703 6.864 -0.089 1.00 88.38 106 VAL A CA 1
ATOM 875 C C . VAL A 1 106 ? 1.865 7.301 -0.970 1.00 88.38 106 VAL A C 1
ATOM 877 O O . VAL A 1 106 ? 2.428 6.496 -1.717 1.00 88.38 106 VAL A O 1
ATOM 880 N N . ASN A 1 107 ? 2.237 8.571 -0.848 1.00 83.94 107 ASN A N 1
ATOM 881 C CA . ASN A 1 107 ? 3.494 9.105 -1.356 1.00 83.94 107 ASN A CA 1
ATOM 882 C C . ASN A 1 107 ? 4.119 10.064 -0.319 1.00 83.94 107 ASN A C 1
ATOM 884 O O . ASN A 1 107 ? 3.683 10.108 0.833 1.00 83.94 107 ASN A O 1
ATOM 888 N N . SER A 1 108 ? 5.148 10.816 -0.718 1.00 78.06 108 SER A N 1
ATOM 889 C CA . SER A 1 108 ? 5.868 11.732 0.178 1.00 78.06 108 SER A CA 1
ATOM 890 C C . SER A 1 108 ? 5.042 12.920 0.672 1.00 78.06 108 SER A C 1
ATOM 892 O O . SER A 1 108 ? 5.392 13.514 1.691 1.00 78.06 108 SER A O 1
ATOM 894 N N . ASP A 1 109 ? 3.971 13.269 -0.039 1.00 79.00 109 ASP A N 1
ATOM 895 C CA . ASP A 1 109 ? 3.265 14.540 0.125 1.00 79.00 109 ASP A CA 1
ATOM 896 C C . ASP A 1 109 ? 1.831 14.341 0.632 1.00 79.00 109 ASP A C 1
ATOM 898 O O . ASP A 1 109 ? 1.306 15.174 1.373 1.00 79.00 109 ASP A O 1
ATOM 902 N N . VAL A 1 110 ? 1.187 13.242 0.234 1.00 81.31 110 VAL A N 1
ATOM 903 C CA . VAL A 1 110 ? -0.218 12.945 0.502 1.00 81.31 110 VAL A CA 1
ATOM 904 C C . VAL A 1 110 ? -0.434 11.483 0.889 1.00 81.31 110 VAL A C 1
ATOM 906 O O . VAL A 1 110 ? 0.265 10.563 0.458 1.00 81.31 110 VAL A O 1
ATOM 909 N N . VAL A 1 111 ? -1.465 11.288 1.708 1.00 85.25 111 VAL A N 1
ATOM 910 C CA . VAL A 1 111 ? -2.062 9.989 2.007 1.00 85.25 111 VAL A CA 1
ATOM 911 C C . VAL A 1 111 ? -3.531 10.094 1.629 1.00 85.25 111 VAL A C 1
ATOM 913 O O . VAL A 1 111 ? -4.308 10.741 2.333 1.00 85.25 111 VAL A O 1
ATOM 916 N N . ASP A 1 112 ? -3.900 9.468 0.519 1.00 87.94 112 ASP A N 1
ATOM 917 C CA . ASP A 1 112 ? -5.261 9.492 -0.001 1.00 87.94 112 ASP A CA 1
ATOM 918 C C . ASP A 1 112 ? -5.952 8.169 0.294 1.00 87.94 112 ASP A C 1
ATOM 920 O O . ASP A 1 112 ? -5.436 7.095 -0.013 1.00 87.94 112 ASP A O 1
ATOM 924 N N . LEU A 1 113 ? -7.146 8.247 0.875 1.00 90.44 113 LEU A N 1
ATOM 925 C CA . LEU A 1 113 ? -8.006 7.095 1.094 1.00 90.44 113 LEU A CA 1
ATOM 926 C C . LEU A 1 113 ? -9.257 7.218 0.227 1.00 90.44 113 LEU A C 1
ATOM 928 O O . LEU A 1 113 ? -10.037 8.161 0.360 1.00 90.44 113 LEU A O 1
ATOM 932 N N . ILE A 1 114 ? -9.423 6.249 -0.660 1.00 91.38 114 ILE A N 1
ATOM 933 C CA . ILE A 1 114 ? -10.381 6.243 -1.757 1.00 91.38 114 ILE A CA 1
ATOM 934 C C . ILE A 1 114 ? -11.295 5.026 -1.592 1.00 91.38 114 ILE A C 1
ATOM 936 O O . ILE A 1 114 ? -10.857 3.957 -1.175 1.00 91.38 114 ILE A O 1
ATOM 940 N N . SER A 1 115 ? -12.569 5.207 -1.917 1.00 92.31 115 SER A N 1
ATOM 941 C CA . SER A 1 115 ? -13.583 4.158 -2.030 1.00 92.31 115 SER A CA 1
ATOM 942 C C . SER A 1 115 ? -14.493 4.520 -3.199 1.00 92.31 115 SER A C 1
ATOM 944 O O . SER A 1 115 ? -14.693 5.706 -3.475 1.00 92.31 115 SER A O 1
ATOM 946 N N . GLU A 1 116 ? -15.058 3.518 -3.862 1.00 91.38 116 GLU A N 1
ATOM 947 C CA . GLU A 1 116 ? -16.085 3.719 -4.887 1.00 91.38 116 GLU A CA 1
ATOM 948 C C . GLU A 1 116 ? -17.502 3.781 -4.290 1.00 91.38 116 GLU A C 1
ATOM 950 O O . GLU A 1 116 ? -18.393 4.383 -4.888 1.00 91.38 116 GLU A O 1
ATOM 955 N N . ASP A 1 117 ? -17.717 3.227 -3.089 1.00 92.31 117 ASP A N 1
ATOM 956 C CA . ASP A 1 117 ? -19.009 3.244 -2.397 1.00 92.31 117 ASP A CA 1
ATOM 957 C C . ASP A 1 117 ? -19.236 4.590 -1.668 1.00 92.31 117 ASP A C 1
ATOM 959 O O . ASP A 1 117 ? -18.501 4.916 -0.721 1.00 92.31 117 ASP A O 1
ATOM 963 N N . PRO A 1 118 ? -20.278 5.369 -2.032 1.00 91.19 118 PRO A N 1
ATOM 964 C CA . PRO A 1 118 ? -20.623 6.619 -1.357 1.00 91.19 118 PRO A CA 1
ATOM 965 C C . PRO A 1 118 ? -20.888 6.474 0.147 1.00 91.19 118 PRO A C 1
ATOM 967 O O . PRO A 1 118 ? -20.582 7.394 0.909 1.00 91.19 118 PRO A O 1
ATOM 970 N N . MET A 1 119 ? -21.436 5.339 0.596 1.00 90.88 119 MET A N 1
ATOM 971 C CA . MET A 1 119 ? -21.673 5.081 2.019 1.00 90.88 119 MET A CA 1
ATOM 972 C C . MET A 1 119 ? -20.357 4.935 2.778 1.00 90.88 119 MET A C 1
ATOM 974 O O . MET A 1 119 ? -20.207 5.469 3.881 1.00 90.88 119 MET A O 1
ATOM 978 N N . GLN A 1 120 ? -19.380 4.261 2.174 1.00 89.62 120 GLN A N 1
ATOM 979 C CA . GLN A 1 120 ? -18.040 4.138 2.734 1.00 89.62 120 GLN A CA 1
ATOM 980 C C . GLN A 1 120 ? -17.325 5.489 2.755 1.00 89.62 120 GLN A C 1
ATOM 982 O O . GLN A 1 120 ? -16.749 5.847 3.778 1.00 89.62 120 GLN A O 1
ATOM 987 N N . ILE A 1 121 ? -17.440 6.300 1.697 1.00 88.75 121 ILE A N 1
ATOM 988 C CA . ILE A 1 121 ? -16.894 7.669 1.684 1.00 88.75 121 ILE A CA 1
ATOM 989 C C . ILE A 1 121 ? -17.473 8.498 2.839 1.00 88.75 121 ILE A C 1
ATOM 991 O O . ILE A 1 121 ? -16.735 9.201 3.534 1.00 88.75 121 ILE A O 1
ATOM 995 N N . GLU A 1 122 ? -18.783 8.421 3.080 1.00 89.25 122 GLU A N 1
ATOM 996 C CA . GLU A 1 122 ? -19.399 9.155 4.187 1.00 89.25 122 GLU A CA 1
ATOM 997 C C . GLU A 1 122 ? -18.931 8.633 5.551 1.00 89.25 122 GLU A C 1
ATOM 999 O O . GLU A 1 122 ? -18.597 9.428 6.436 1.00 89.25 122 GLU A O 1
ATOM 1004 N N . LYS A 1 123 ? -18.786 7.310 5.704 1.00 88.38 123 LYS A N 1
ATOM 1005 C CA . LYS A 1 123 ? -18.157 6.702 6.885 1.00 88.38 123 LYS A CA 1
ATOM 1006 C C . LYS A 1 123 ? -16.755 7.277 7.114 1.00 88.38 123 LYS A C 1
ATOM 1008 O O . LYS A 1 123 ? -16.462 7.702 8.230 1.00 88.38 123 LYS A O 1
ATOM 1013 N N . LEU A 1 124 ? -15.917 7.373 6.078 1.00 86.50 124 LEU A N 1
ATOM 1014 C CA . LEU A 1 124 ? -14.574 7.959 6.178 1.00 86.50 124 LEU A CA 1
ATOM 1015 C C . LEU A 1 124 ? -14.608 9.417 6.646 1.00 86.50 124 LEU A C 1
ATOM 1017 O O . LEU A 1 124 ? -13.837 9.798 7.529 1.00 86.50 124 LEU A O 1
ATOM 1021 N N . ARG A 1 125 ? -15.526 10.235 6.116 1.00 86.69 125 ARG A N 1
ATOM 1022 C CA . ARG A 1 125 ? -15.679 11.638 6.542 1.00 86.69 125 ARG A CA 1
ATOM 1023 C C . ARG A 1 125 ? -16.050 11.756 8.016 1.00 86.69 125 ARG A C 1
ATOM 1025 O O . ARG A 1 125 ? -15.505 12.612 8.716 1.00 86.69 125 ARG A O 1
ATOM 1032 N N . LEU A 1 126 ? -16.966 10.914 8.492 1.00 88.50 126 LEU A N 1
ATOM 1033 C CA . LEU A 1 126 ? -17.373 10.885 9.899 1.00 88.50 126 LEU A CA 1
ATOM 1034 C C . LEU A 1 126 ? -16.224 10.428 10.807 1.00 88.50 126 LEU A C 1
ATOM 1036 O O . LEU A 1 126 ? -15.985 11.046 11.848 1.00 88.50 126 LEU A O 1
ATOM 1040 N N . LEU A 1 127 ? -15.479 9.399 10.395 1.00 85.00 127 LEU A N 1
ATOM 1041 C CA . LEU A 1 127 ? -14.303 8.910 11.116 1.00 85.00 127 LEU A CA 1
ATOM 1042 C C . LEU A 1 127 ? -13.206 9.965 11.212 1.00 85.00 127 LEU A C 1
ATOM 1044 O O . LEU A 1 127 ? -12.674 10.195 12.300 1.00 85.00 127 LEU A O 1
ATOM 1048 N N . HIS A 1 128 ? -12.917 10.656 10.112 1.00 82.50 128 HIS A N 1
ATOM 1049 C CA . HIS A 1 128 ? -11.947 11.742 10.090 1.00 82.50 128 HIS A CA 1
ATOM 1050 C C . HIS A 1 128 ? -12.335 12.852 11.076 1.00 82.50 128 HIS A C 1
ATOM 1052 O O . HIS A 1 128 ? -11.548 13.189 11.956 1.00 82.50 128 HIS A O 1
ATOM 1058 N N . LYS A 1 129 ? -13.581 13.352 11.012 1.00 85.06 129 LYS A N 1
ATOM 1059 C CA . LYS A 1 129 ? -14.091 14.376 11.947 1.00 85.06 129 LYS A CA 1
ATOM 1060 C C . LYS A 1 129 ? -13.965 13.945 13.408 1.00 85.06 129 LYS A C 1
ATOM 1062 O O . LYS A 1 129 ? -13.518 14.726 14.242 1.00 85.06 129 LYS A O 1
ATOM 1067 N N . LYS A 1 130 ? -14.339 12.703 13.731 1.00 83.69 130 LYS A N 1
ATOM 1068 C CA . LYS A 1 130 ? -14.232 12.150 15.092 1.00 83.69 130 LYS A CA 1
ATOM 1069 C C . LYS A 1 130 ? -12.782 12.106 15.582 1.00 83.69 130 LYS A C 1
ATOM 1071 O O . LYS A 1 130 ? -12.530 12.302 16.767 1.00 83.69 130 LYS A O 1
ATOM 1076 N N . THR A 1 131 ? -11.853 11.827 14.675 1.00 79.06 131 THR A N 1
ATOM 1077 C CA . THR A 1 131 ? -10.434 11.633 14.975 1.00 79.06 131 THR A CA 1
ATOM 1078 C C . THR A 1 131 ? -9.698 12.963 15.157 1.00 79.06 131 THR A C 1
ATOM 1080 O O . THR A 1 131 ? -8.798 13.031 15.989 1.00 79.06 131 THR A O 1
ATOM 1083 N N . THR A 1 132 ? -10.103 14.022 14.447 1.00 74.69 132 THR A N 1
ATOM 1084 C CA . THR A 1 132 ? -9.505 15.367 14.546 1.00 74.69 132 THR A CA 1
ATOM 1085 C C . THR A 1 132 ? -10.173 16.290 15.570 1.00 74.69 132 THR A C 1
ATOM 1087 O O . THR A 1 132 ? -9.612 17.325 15.903 1.00 74.69 132 THR A O 1
ATOM 1090 N N . SER A 1 133 ? -11.345 15.930 16.107 1.00 67.56 133 SER A N 1
ATOM 1091 C CA . SER A 1 133 ? -12.070 16.740 17.110 1.00 67.56 133 SER A CA 1
ATOM 1092 C C . SER A 1 133 ? -11.631 16.495 18.568 1.00 67.56 133 SER A C 1
ATOM 1094 O O . SER A 1 133 ? -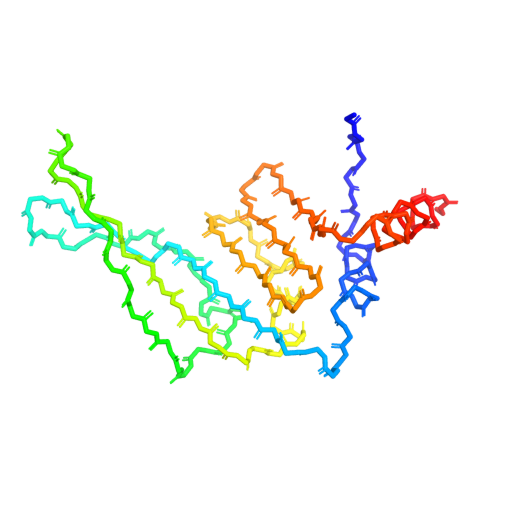12.361 16.858 19.491 1.00 67.56 133 SER A O 1
ATOM 1096 N N . LYS A 1 134 ? -10.485 15.842 18.789 1.00 52.16 134 LYS A N 1
ATOM 1097 C CA . LYS A 1 134 ? -9.874 15.602 20.106 1.00 52.16 134 LYS A CA 1
ATOM 1098 C C . LYS A 1 134 ? -8.524 16.290 20.181 1.00 52.16 134 LYS A C 1
ATOM 1100 O O . LYS A 1 134 ? -8.235 16.827 21.270 1.00 52.16 134 LYS A O 1
#

Nearest PDB structures (foldseek):
  5cw9-assembly1_A  TM=3.928E-01  e=1.026E-01  synthetic construct
  6cvl-assembly1_D  TM=3.763E-01  e=5.451E-01  Escherichia coli K-12
  2wny-assembly2_B  TM=4.983E-01  e=2.421E+00  Methanothermobacter thermautotrophicus
  2wve-assembly1_B  TM=4.076E-01  e=1.595E+00  Helicobacter pylori 26695
  6u9d-assembly2_S-2  TM=3.339E-01  e=1.115E+00  Saccharomyces cerevisiae

pLDDT: mean 86.41, std 11.66, range [29.36, 96.62]

Solvent-accessible surface area (backbone atoms only — not comparable to full-atom values): 7709 Å² total; per-residue (Å²): 135,87,91,70,88,70,49,56,67,47,47,45,52,51,48,52,73,70,48,39,94,84,53,64,28,32,36,41,31,54,45,29,36,32,49,85,93,37,81,42,75,58,74,44,62,52,72,81,44,31,92,79,88,65,66,44,83,46,80,46,77,40,84,90,76,60,33,30,45,30,31,38,38,36,63,73,49,54,59,66,29,54,44,42,34,76,56,70,50,87,38,81,30,58,35,35,38,35,46,96,67,39,38,39,40,36,37,78,86,51,76,48,80,46,54,87,49,69,69,57,47,50,49,51,55,53,51,50,52,64,60,72,75,114

Radius of gyration: 16.08 Å; Cα contacts (8 Å, |Δi|>4): 226; chains: 1; bounding box: 41×34×46 Å